Protein AF-F4SEK1-F1 (afdb_monomer_lite)

Sequence (86 aa):
MLDHPPSSLKYASPLSLRTTFRTYFADKEAYTNPYRLWNLDVFDYEIYGTIPFLLARRAETIVGAFWLTQNSLRCTKTIYQDHLPP

pLDDT: mean 75.46, std 16.35, range [42.31, 96.0]

Structure (mmCIF, N/CA/C/O backbone):
data_AF-F4SEK1-F1
#
_entry.id   AF-F4SEK1-F1
#
loop_
_atom_site.group_PDB
_atom_site.id
_atom_site.type_symbol
_atom_site.label_atom_id
_atom_site.label_alt_id
_atom_site.label_comp_id
_atom_site.label_asym_id
_atom_site.label_entity_id
_atom_site.label_seq_id
_atom_site.pdbx_PDB_ins_code
_atom_site.Cartn_x
_atom_site.Cartn_y
_atom_site.Cartn_z
_atom_site.occupancy
_atom_site.B_iso_or_equiv
_atom_site.auth_seq_id
_atom_site.auth_comp_id
_atom_site.auth_asym_id
_atom_site.auth_atom_id
_atom_site.pdbx_PDB_model_num
ATOM 1 N N . MET A 1 1 ? 3.010 -32.664 -14.498 1.00 43.41 1 MET A N 1
ATOM 2 C CA . MET A 1 1 ? 3.440 -32.419 -13.107 1.00 43.41 1 MET A CA 1
ATOM 3 C C . MET A 1 1 ? 4.118 -31.059 -13.037 1.00 43.41 1 MET A C 1
ATOM 5 O O . MET A 1 1 ? 5.331 -30.993 -13.132 1.00 43.41 1 MET A O 1
ATOM 9 N N . LEU A 1 2 ? 3.313 -30.001 -12.932 1.00 43.31 2 LEU A N 1
ATOM 10 C CA . LEU A 1 2 ? 3.663 -28.692 -12.367 1.00 43.31 2 LEU A CA 1
ATOM 11 C C . LEU A 1 2 ? 2.349 -28.146 -11.790 1.00 43.31 2 LEU A C 1
ATOM 13 O O . LEU A 1 2 ? 1.748 -27.218 -12.320 1.00 43.31 2 LEU A O 1
ATOM 17 N N . ASP A 1 3 ? 1.854 -28.818 -10.750 1.00 42.31 3 ASP A N 1
ATOM 18 C CA . ASP A 1 3 ? 0.755 -28.304 -9.935 1.00 42.31 3 ASP A CA 1
ATOM 19 C C . ASP A 1 3 ? 1.357 -27.257 -8.999 1.00 42.31 3 ASP A C 1
ATOM 21 O O . ASP A 1 3 ? 1.781 -27.553 -7.880 1.00 42.31 3 ASP A O 1
ATOM 25 N N . HIS A 1 4 ? 1.482 -26.028 -9.490 1.00 47.34 4 HIS A N 1
ATOM 26 C CA . HIS A 1 4 ? 1.731 -24.894 -8.616 1.00 47.34 4 HIS A CA 1
ATOM 27 C C . HIS A 1 4 ? 0.377 -24.437 -8.063 1.00 47.34 4 HIS A C 1
ATOM 29 O O . HIS A 1 4 ? -0.524 -24.138 -8.851 1.00 47.34 4 HIS A O 1
ATOM 35 N N . PRO A 1 5 ? 0.183 -24.411 -6.731 1.00 45.47 5 PRO A N 1
ATOM 36 C CA . PRO A 1 5 ? -1.025 -23.838 -6.150 1.00 45.47 5 PRO A CA 1
ATOM 37 C C . PRO A 1 5 ? -1.160 -22.377 -6.609 1.00 45.47 5 PRO A C 1
ATOM 39 O O . PRO A 1 5 ? -0.130 -21.724 -6.806 1.00 45.47 5 PRO A O 1
ATOM 42 N N . PRO A 1 6 ? -2.390 -21.850 -6.785 1.00 46.59 6 PRO A N 1
ATOM 43 C CA . PRO A 1 6 ? -2.589 -20.470 -7.206 1.00 46.59 6 PRO A CA 1
ATOM 44 C C . PRO A 1 6 ? -1.800 -19.552 -6.273 1.00 46.59 6 PRO A C 1
ATOM 46 O O . PRO A 1 6 ? -1.960 -19.592 -5.052 1.00 46.59 6 PRO A O 1
ATOM 49 N N . SER A 1 7 ? -0.884 -18.811 -6.891 1.00 42.75 7 SER A N 1
ATOM 50 C CA . SER A 1 7 ? 0.121 -17.943 -6.292 1.00 42.75 7 SER A CA 1
ATOM 51 C C . SER A 1 7 ? -0.404 -17.230 -5.051 1.00 42.75 7 SER A C 1
ATOM 53 O O . SER A 1 7 ? -1.349 -16.439 -5.124 1.00 42.75 7 SER A O 1
ATOM 55 N N . SER A 1 8 ? 0.249 -17.459 -3.911 1.00 45.78 8 SER A N 1
ATOM 56 C CA . SER A 1 8 ? 0.211 -16.490 -2.824 1.00 45.78 8 SER A CA 1
A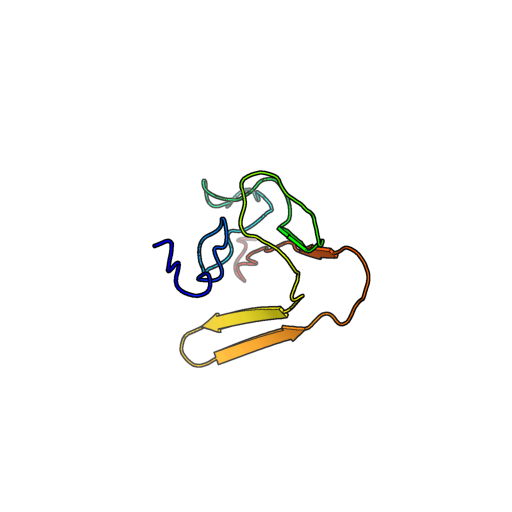TOM 57 C C . SER A 1 8 ? 0.562 -15.123 -3.414 1.00 45.78 8 SER A C 1
ATOM 59 O O . SER A 1 8 ? 1.513 -15.015 -4.185 1.00 45.78 8 SER A O 1
ATOM 61 N N . LEU A 1 9 ? -0.220 -14.085 -3.110 1.00 45.97 9 LEU A N 1
ATOM 62 C CA . LEU A 1 9 ? 0.127 -12.710 -3.473 1.00 45.97 9 LEU A CA 1
ATOM 63 C C . LEU A 1 9 ? 1.477 -12.388 -2.818 1.00 45.97 9 LEU A C 1
ATOM 65 O O . LEU A 1 9 ? 1.549 -12.064 -1.631 1.00 45.97 9 LEU A O 1
ATOM 69 N N . LYS A 1 10 ? 2.567 -12.567 -3.563 1.00 48.50 10 LYS A N 1
ATOM 70 C CA . LYS A 1 10 ? 3.918 -12.311 -3.080 1.00 48.50 10 LYS A CA 1
ATOM 71 C C . LYS A 1 10 ? 4.184 -10.826 -3.213 1.00 48.50 10 LYS A C 1
ATOM 73 O O . LYS A 1 10 ? 4.416 -10.319 -4.300 1.00 48.50 10 LYS A O 1
ATOM 78 N N . TYR A 1 11 ? 4.182 -10.123 -2.091 1.00 57.12 11 TYR A N 1
ATOM 79 C CA . TYR A 1 11 ? 4.700 -8.764 -2.033 1.00 57.12 11 TYR A CA 1
ATOM 80 C C . TYR A 1 11 ? 6.204 -8.829 -1.762 1.00 57.12 11 TY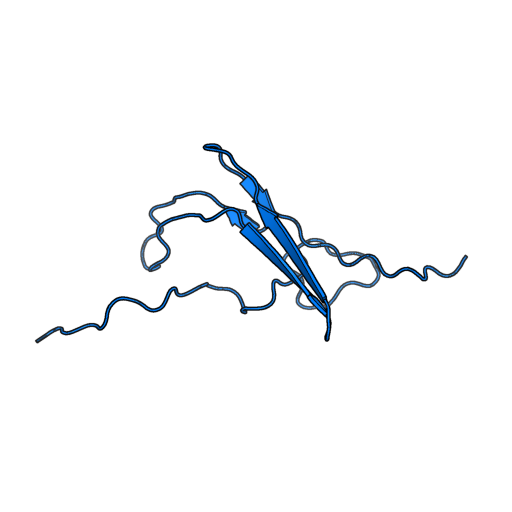R A C 1
ATOM 82 O O . TYR A 1 11 ? 6.638 -9.490 -0.821 1.00 57.12 11 TYR A O 1
ATOM 90 N N . ALA A 1 12 ? 7.013 -8.093 -2.525 1.00 67.62 12 ALA A N 1
ATOM 91 C CA . ALA A 1 12 ? 8.450 -7.930 -2.259 1.00 67.62 12 ALA A CA 1
ATOM 92 C C . ALA A 1 12 ? 8.746 -7.043 -1.018 1.00 67.62 12 ALA A C 1
ATOM 94 O O . ALA A 1 12 ? 9.830 -6.483 -0.878 1.00 67.62 12 ALA A O 1
ATOM 95 N N . SER A 1 13 ? 7.762 -6.879 -0.129 1.00 75.50 13 SER A N 1
ATOM 96 C CA . SER A 1 13 ? 7.777 -6.034 1.063 1.00 75.50 13 SER A CA 1
ATOM 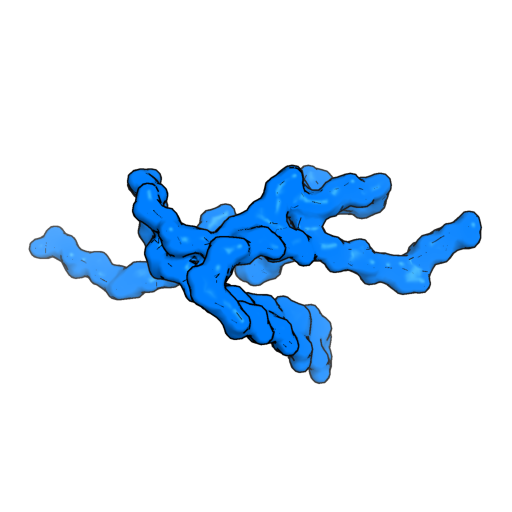97 C C . SER A 1 13 ? 7.049 -6.756 2.203 1.00 75.50 13 SER A C 1
ATOM 99 O O . SER A 1 13 ? 6.115 -7.515 1.938 1.00 75.50 13 SER A O 1
ATOM 101 N N . PRO A 1 14 ? 7.420 -6.510 3.474 1.00 85.38 14 PRO A N 1
ATOM 102 C CA . PRO A 1 14 ? 6.655 -6.997 4.620 1.00 85.38 14 PRO A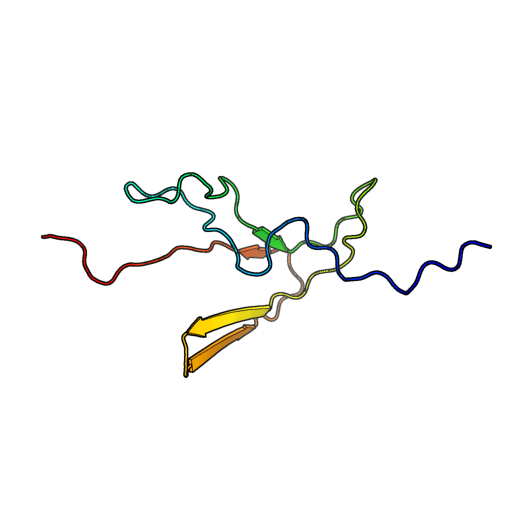 CA 1
ATOM 103 C C . PRO A 1 14 ? 5.191 -6.534 4.587 1.00 85.38 14 PRO A C 1
ATOM 105 O O . PRO A 1 14 ? 4.865 -5.498 4.005 1.00 85.38 14 PRO A O 1
ATOM 108 N N . LEU A 1 15 ? 4.329 -7.277 5.294 1.00 87.00 15 LEU A N 1
ATOM 109 C CA . LEU A 1 15 ? 2.898 -6.977 5.436 1.00 87.00 15 LEU A CA 1
ATOM 110 C C . LEU A 1 15 ? 2.642 -5.574 6.014 1.00 87.00 15 LEU A C 1
ATOM 112 O O . LEU A 1 15 ? 1.740 -4.869 5.572 1.00 87.00 15 LEU A O 1
ATOM 116 N N . SER A 1 16 ? 3.434 -5.159 7.008 1.00 88.12 16 SER A N 1
ATOM 117 C CA . SER A 1 16 ? 3.422 -3.776 7.483 1.00 88.12 16 SER A CA 1
ATOM 118 C C . SER A 1 16 ? 4.355 -2.948 6.612 1.00 88.12 16 SER A C 1
ATOM 120 O O . SER A 1 16 ? 5.564 -3.181 6.603 1.00 88.12 16 SER A O 1
ATOM 122 N N . LEU A 1 17 ? 3.797 -1.968 5.900 1.00 89.31 17 LEU A N 1
ATOM 123 C CA . LEU A 1 17 ? 4.580 -1.082 5.045 1.00 89.31 17 LEU A CA 1
ATOM 124 C C . LEU A 1 17 ? 5.666 -0.370 5.859 1.00 89.31 17 LEU A C 1
ATOM 126 O O . LEU A 1 17 ? 5.385 0.234 6.900 1.00 89.31 17 LEU A O 1
ATOM 130 N N . ARG A 1 18 ? 6.892 -0.382 5.345 1.00 88.12 18 ARG A N 1
ATOM 131 C CA . ARG A 1 18 ? 7.979 0.488 5.802 1.00 88.12 18 ARG A CA 1
ATOM 132 C C . ARG A 1 18 ? 7.682 1.941 5.449 1.00 88.12 18 ARG A C 1
ATOM 134 O O . ARG A 1 18 ? 6.948 2.206 4.492 1.00 88.12 18 ARG A O 1
ATOM 141 N N . THR A 1 19 ? 8.257 2.874 6.200 1.00 87.06 19 THR A N 1
ATOM 142 C CA . THR A 1 19 ? 8.277 4.285 5.801 1.00 87.06 19 THR A CA 1
ATOM 143 C C . THR A 1 19 ? 9.091 4.454 4.518 1.00 87.06 19 THR A C 1
ATOM 145 O O . THR A 1 19 ? 10.016 3.688 4.246 1.00 87.06 19 THR A O 1
ATOM 148 N N . THR A 1 20 ? 8.722 5.440 3.703 1.00 86.00 20 THR A N 1
ATOM 149 C CA . THR A 1 20 ? 9.352 5.699 2.389 1.00 86.00 20 THR A CA 1
ATOM 150 C C . THR A 1 20 ? 10.008 7.075 2.314 1.00 86.00 20 THR A C 1
ATOM 152 O O . THR A 1 20 ? 10.358 7.553 1.236 1.00 86.00 20 THR A O 1
ATOM 155 N N . PHE A 1 21 ? 10.111 7.748 3.457 1.00 74.69 21 PHE A N 1
ATOM 156 C CA . PHE A 1 21 ? 10.817 9.007 3.605 1.00 74.69 21 PHE A CA 1
ATOM 157 C C . PHE A 1 21 ? 11.703 8.931 4.843 1.00 74.69 21 PHE A C 1
ATOM 159 O O . PHE A 1 21 ? 11.251 8.545 5.925 1.00 74.69 21 PHE A O 1
ATOM 166 N N . ARG A 1 22 ? 12.972 9.308 4.684 1.00 61.41 22 ARG A N 1
ATOM 167 C CA . ARG A 1 22 ? 13.946 9.324 5.773 1.00 61.41 22 ARG A CA 1
ATOM 168 C C . ARG A 1 22 ? 13.896 10.694 6.454 1.00 61.41 22 ARG A C 1
ATOM 170 O O . ARG A 1 22 ? 14.456 11.659 5.952 1.00 61.41 22 ARG A O 1
ATOM 177 N N . THR A 1 23 ? 13.185 10.795 7.570 1.00 60.59 23 THR A N 1
ATOM 178 C CA . THR A 1 23 ? 13.275 11.938 8.493 1.00 60.59 23 THR A CA 1
ATOM 179 C C . THR A 1 23 ? 14.511 11.824 9.399 1.00 60.59 23 THR A C 1
ATOM 181 O O . THR A 1 23 ? 15.186 10.795 9.427 1.00 60.59 23 THR A O 1
ATOM 184 N N . TYR A 1 24 ? 14.821 12.873 10.166 1.00 52.00 24 TYR A N 1
ATOM 185 C CA . TYR A 1 24 ? 15.939 12.875 11.127 1.00 52.00 24 TYR A CA 1
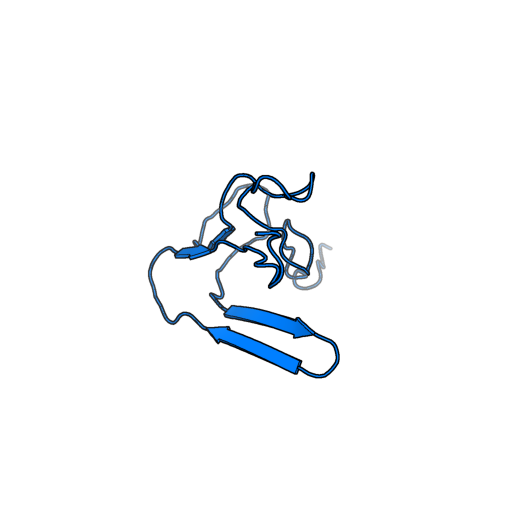ATOM 186 C C . TYR A 1 24 ? 15.801 11.798 12.227 1.00 52.00 24 TYR A C 1
ATOM 188 O O . TYR A 1 24 ? 16.800 11.337 12.769 1.00 52.00 24 TYR A O 1
ATOM 196 N N . PHE A 1 25 ? 14.570 11.349 12.498 1.00 55.34 25 PHE A N 1
ATOM 197 C CA . PHE A 1 25 ? 14.225 10.275 13.440 1.00 55.34 25 PHE A CA 1
ATOM 198 C C . PHE A 1 25 ? 13.998 8.918 12.749 1.00 55.34 25 PHE A C 1
ATOM 200 O O . PHE A 1 25 ? 13.421 8.005 13.337 1.00 55.34 25 PHE A O 1
ATOM 207 N N . ALA A 1 26 ? 14.377 8.788 11.474 1.00 59.44 26 ALA A N 1
ATOM 208 C CA . ALA A 1 26 ? 13.944 7.666 10.659 1.00 59.44 26 ALA A CA 1
ATOM 209 C C . ALA A 1 26 ? 14.597 6.335 11.014 1.00 59.44 26 ALA A C 1
ATOM 211 O O . ALA A 1 26 ? 15.813 6.203 11.170 1.00 59.44 26 ALA A O 1
ATOM 212 N N . ASP A 1 27 ? 13.724 5.338 10.994 1.00 65.31 27 ASP A N 1
ATOM 213 C CA . ASP A 1 27 ? 14.007 3.918 10.950 1.00 65.31 27 ASP A CA 1
ATOM 214 C C . ASP A 1 27 ? 15.119 3.615 9.927 1.00 65.31 27 ASP A C 1
ATOM 216 O O . ASP A 1 27 ? 15.022 4.002 8.756 1.00 65.31 27 ASP A O 1
ATOM 220 N N . LYS A 1 28 ? 16.199 2.937 10.352 1.00 71.88 28 LYS A N 1
ATOM 221 C CA . LYS A 1 28 ? 17.357 2.612 9.482 1.00 71.88 28 LYS A CA 1
ATOM 222 C C . LYS A 1 28 ? 16.950 1.814 8.241 1.00 71.88 28 LYS A C 1
ATOM 224 O O . LYS A 1 28 ? 17.676 1.794 7.253 1.00 71.88 28 LYS A O 1
ATOM 229 N N . GLU A 1 29 ? 15.790 1.183 8.321 1.00 81.69 29 GLU A N 1
ATOM 230 C CA . GLU A 1 29 ? 15.213 0.275 7.350 1.00 81.69 29 GLU A CA 1
ATOM 231 C C . GLU A 1 29 ? 14.202 0.924 6.391 1.00 81.69 29 GLU A C 1
ATOM 233 O O . GLU A 1 29 ? 13.618 0.216 5.566 1.00 81.69 29 GLU A O 1
ATOM 238 N N . ALA A 1 30 ? 13.994 2.243 6.477 1.00 83.75 30 ALA A N 1
ATOM 239 C CA . ALA A 1 30 ? 13.106 2.980 5.582 1.00 83.75 30 ALA A CA 1
ATOM 240 C C . ALA A 1 30 ? 13.530 2.846 4.108 1.00 83.75 30 ALA A C 1
ATOM 242 O O . ALA A 1 30 ? 14.715 2.917 3.768 1.00 83.75 30 ALA A O 1
ATOM 243 N N . TYR A 1 31 ? 12.550 2.713 3.213 1.00 86.25 31 TYR A N 1
ATOM 244 C CA . TYR A 1 31 ? 12.802 2.800 1.777 1.00 86.25 31 TYR A CA 1
ATOM 245 C C . TYR A 1 31 ? 13.084 4.252 1.372 1.00 86.25 31 TYR A C 1
ATOM 247 O O . TYR A 1 31 ? 12.548 5.196 1.949 1.00 86.25 31 TYR A O 1
ATOM 255 N N . THR A 1 32 ? 13.915 4.435 0.346 1.00 86.50 32 THR A N 1
ATOM 256 C CA . THR A 1 32 ? 14.245 5.758 -0.214 1.00 86.50 32 THR A CA 1
ATOM 257 C C . THR A 1 32 ? 13.288 6.195 -1.321 1.00 86.50 32 THR A C 1
ATOM 259 O O . THR A 1 32 ? 13.272 7.364 -1.694 1.00 86.50 32 THR A O 1
ATOM 262 N N . ASN A 1 33 ? 12.488 5.263 -1.845 1.00 85.50 33 ASN A N 1
ATOM 263 C CA . ASN A 1 33 ? 11.496 5.509 -2.882 1.00 85.50 33 ASN A CA 1
ATOM 264 C C . ASN A 1 33 ? 10.082 5.223 -2.351 1.00 85.50 33 ASN A C 1
ATOM 266 O O . ASN A 1 33 ? 9.917 4.307 -1.541 1.00 85.50 33 ASN A O 1
ATOM 270 N N . PRO A 1 34 ? 9.054 5.947 -2.832 1.00 89.56 34 PRO A N 1
ATOM 271 C CA . PRO A 1 34 ? 7.662 5.624 -2.535 1.00 89.56 34 PRO A CA 1
ATOM 272 C C . PRO A 1 34 ? 7.273 4.266 -3.129 1.00 89.56 34 PRO A C 1
ATOM 274 O O . PRO A 1 34 ? 7.845 3.826 -4.135 1.00 89.56 34 PRO A O 1
ATOM 277 N N . TYR A 1 35 ? 6.242 3.640 -2.558 1.00 89.69 35 TYR A N 1
ATOM 278 C CA . TYR A 1 35 ? 5.623 2.471 -3.177 1.00 89.69 35 TYR A CA 1
ATOM 279 C C . TYR A 1 35 ? 5.021 2.873 -4.521 1.00 89.69 35 TYR A C 1
ATOM 281 O O . TYR A 1 35 ? 4.366 3.915 -4.644 1.00 89.69 35 TYR A O 1
ATOM 289 N N . ARG A 1 36 ? 5.251 2.034 -5.531 1.00 86.56 36 ARG A N 1
ATOM 290 C CA . ARG A 1 36 ? 4.675 2.201 -6.864 1.00 86.56 36 ARG A CA 1
ATOM 291 C C . ARG A 1 36 ? 3.472 1.291 -6.986 1.00 86.56 36 ARG A C 1
ATOM 293 O O . ARG A 1 36 ? 3.548 0.110 -6.672 1.00 86.56 36 ARG A O 1
ATOM 300 N N . LEU A 1 37 ? 2.381 1.876 -7.440 1.00 87.94 37 LEU A N 1
ATOM 301 C CA . LEU A 1 37 ? 1.095 1.219 -7.601 1.00 87.94 37 LEU A CA 1
ATOM 302 C C . LEU A 1 37 ? 0.735 1.247 -9.087 1.00 87.94 37 LEU A C 1
ATOM 304 O O . LEU A 1 37 ? -0.229 1.905 -9.472 1.00 87.94 37 LEU A O 1
ATOM 308 N N . TRP A 1 38 ? 1.598 0.646 -9.917 1.00 84.06 38 TRP A N 1
ATOM 309 C CA . TRP A 1 38 ? 1.500 0.617 -11.381 1.00 84.06 38 TRP A CA 1
ATOM 310 C C . TRP A 1 38 ? 1.534 -0.832 -11.847 1.00 84.06 38 TRP A C 1
ATOM 312 O O . TRP A 1 38 ? 2.377 -1.605 -11.395 1.00 84.06 38 TRP A O 1
ATOM 322 N N . ASN A 1 39 ? 0.649 -1.183 -12.775 1.00 83.00 39 ASN A N 1
ATOM 323 C CA . ASN A 1 39 ? 0.668 -2.502 -13.391 1.00 83.00 39 ASN A CA 1
ATOM 324 C C . ASN A 1 39 ? 1.861 -2.558 -14.350 1.00 83.00 39 ASN A C 1
ATOM 326 O O . ASN A 1 39 ? 1.884 -1.841 -15.349 1.00 83.00 39 ASN A O 1
ATOM 330 N N . LEU A 1 40 ? 2.865 -3.363 -14.011 1.00 80.00 40 LEU A N 1
ATOM 331 C CA . LEU A 1 40 ? 4.071 -3.561 -14.805 1.00 80.00 40 LEU A CA 1
ATOM 332 C C . LEU A 1 40 ? 4.289 -5.055 -15.004 1.00 80.00 40 LEU A C 1
ATOM 334 O O . LEU A 1 40 ? 4.073 -5.836 -14.082 1.00 80.00 40 LEU A O 1
ATOM 338 N N . ASP A 1 41 ? 4.752 -5.425 -16.192 1.00 84.12 41 ASP A N 1
ATOM 339 C CA . ASP A 1 41 ? 5.309 -6.749 -16.433 1.00 84.12 41 ASP A CA 1
ATOM 340 C C . ASP A 1 41 ? 6.782 -6.721 -16.015 1.00 84.12 41 ASP A C 1
ATOM 342 O O . ASP A 1 41 ? 7.639 -6.180 -16.719 1.00 84.12 41 ASP A O 1
ATOM 346 N N . VAL A 1 42 ? 7.054 -7.175 -14.792 1.00 79.06 42 VAL A N 1
ATOM 347 C CA . VAL A 1 42 ? 8.409 -7.223 -14.243 1.00 79.06 42 VAL A CA 1
ATOM 348 C C . VAL A 1 42 ? 8.920 -8.648 -14.395 1.00 79.06 42 VAL A C 1
ATOM 350 O O . VAL A 1 42 ? 8.451 -9.556 -13.713 1.00 79.06 42 VAL A O 1
ATOM 353 N N . PHE A 1 43 ? 9.901 -8.826 -15.278 1.00 79.06 43 PHE A N 1
ATOM 354 C CA . PHE A 1 43 ? 10.562 -10.111 -15.501 1.00 79.06 43 PHE A CA 1
ATOM 355 C C . PHE A 1 43 ? 11.052 -10.724 -14.173 1.00 79.06 43 PHE A C 1
ATOM 357 O O . PHE A 1 43 ? 11.595 -10.010 -13.331 1.00 79.06 43 PHE A O 1
ATOM 364 N N . ASP A 1 44 ? 10.841 -12.032 -13.997 1.00 76.81 44 ASP A N 1
ATOM 365 C CA . ASP A 1 44 ? 11.142 -12.832 -12.794 1.00 76.81 44 ASP A CA 1
ATOM 366 C C . ASP A 1 44 ? 10.379 -12.479 -11.492 1.00 76.81 44 ASP A C 1
ATOM 368 O O . ASP A 1 44 ? 10.689 -13.031 -10.433 1.00 76.81 44 ASP A O 1
ATOM 372 N N . TYR A 1 45 ? 9.335 -11.634 -11.533 1.00 67.19 45 TYR A N 1
ATOM 373 C CA . TYR A 1 45 ? 8.478 -11.353 -10.369 1.00 67.19 45 TYR A CA 1
ATOM 374 C C . TYR A 1 45 ? 6.996 -11.664 -10.629 1.00 67.19 45 TYR A C 1
ATOM 376 O O . TYR A 1 45 ? 6.393 -11.181 -11.577 1.00 67.19 45 TYR A O 1
ATOM 384 N N . GLU A 1 46 ? 6.361 -12.394 -9.708 1.00 65.62 46 GLU A N 1
ATOM 385 C CA . GLU A 1 46 ? 4.938 -12.781 -9.781 1.00 65.62 46 GLU A CA 1
ATOM 386 C C . GLU A 1 46 ? 3.971 -11.662 -9.312 1.00 65.62 46 GLU A C 1
ATOM 388 O O . GLU A 1 46 ? 2.966 -11.940 -8.657 1.00 65.62 46 GLU A O 1
ATOM 393 N N . ILE A 1 47 ? 4.270 -10.383 -9.579 1.00 68.12 47 ILE A N 1
ATOM 394 C CA . ILE A 1 47 ? 3.467 -9.241 -9.093 1.00 68.12 47 ILE A CA 1
ATOM 395 C C . ILE A 1 47 ? 2.719 -8.591 -10.254 1.00 68.12 47 ILE A C 1
ATOM 397 O O . ILE A 1 47 ? 3.236 -7.697 -10.920 1.00 68.12 47 ILE A O 1
ATOM 401 N N . TYR A 1 48 ? 1.468 -9.005 -10.451 1.00 69.00 48 TYR A N 1
ATOM 402 C CA . TYR A 1 48 ? 0.608 -8.493 -11.515 1.00 69.00 48 TYR A CA 1
ATOM 403 C C . TYR A 1 48 ? -0.644 -7.851 -10.918 1.00 69.00 48 TYR A C 1
ATOM 405 O O . TYR A 1 48 ? -1.505 -8.527 -10.359 1.00 69.00 48 TYR A O 1
ATOM 413 N N . GLY A 1 49 ? -0.750 -6.529 -11.041 1.00 79.31 49 GLY A N 1
ATOM 414 C CA . GLY A 1 49 ? -1.931 -5.778 -10.620 1.00 79.31 49 GLY A CA 1
ATOM 415 C C . GLY A 1 49 ? -1.720 -4.896 -9.392 1.00 79.31 49 GLY A C 1
ATOM 416 O O . GLY A 1 49 ? -0.828 -5.098 -8.571 1.00 79.31 49 GLY A O 1
ATOM 417 N N . THR A 1 50 ? -2.578 -3.888 -9.277 1.00 85.56 50 THR A N 1
ATOM 418 C CA . THR A 1 50 ? -2.528 -2.867 -8.233 1.00 85.56 50 THR A CA 1
ATOM 419 C C . THR A 1 50 ? -3.903 -2.710 -7.607 1.00 85.56 50 THR A C 1
ATOM 421 O O . THR A 1 50 ? -4.885 -2.488 -8.311 1.00 85.56 50 THR A O 1
ATOM 424 N N . ILE A 1 51 ? -3.959 -2.733 -6.276 1.00 88.69 51 ILE A N 1
ATOM 425 C CA . ILE A 1 51 ? -5.139 -2.336 -5.504 1.00 88.69 51 ILE A CA 1
ATOM 426 C C . ILE A 1 51 ? -4.734 -1.129 -4.645 1.00 88.69 51 ILE A C 1
ATOM 428 O O . ILE A 1 51 ? -3.949 -1.297 -3.711 1.00 88.69 51 ILE A O 1
ATOM 432 N N . PRO A 1 52 ? -5.220 0.093 -4.936 1.00 91.19 52 PRO A N 1
ATOM 433 C CA . PRO A 1 52 ? -4.833 1.306 -4.216 1.00 91.19 52 PRO A CA 1
ATOM 434 C C . PRO A 1 52 ? -5.603 1.458 -2.894 1.00 91.19 52 PRO A C 1
ATOM 436 O O . PRO A 1 52 ? -6.311 2.440 -2.668 1.00 91.19 52 PRO A O 1
ATOM 439 N N . PHE A 1 53 ? -5.480 0.455 -2.024 1.00 90.12 53 PHE A N 1
ATOM 440 C CA . PHE A 1 53 ? -6.127 0.395 -0.719 1.00 90.12 53 PHE A CA 1
ATOM 441 C C . PHE A 1 53 ? -5.086 0.262 0.392 1.00 90.12 53 PHE A C 1
ATOM 443 O O . PHE A 1 53 ? -4.236 -0.627 0.350 1.00 90.12 53 PHE A O 1
ATOM 450 N N . LEU A 1 54 ? -5.159 1.138 1.393 1.00 92.06 54 LEU A N 1
ATOM 451 C CA . LEU A 1 54 ? -4.256 1.137 2.540 1.00 92.06 54 LEU A CA 1
ATOM 452 C C . LEU A 1 54 ? -5.052 1.032 3.836 1.00 92.06 54 LEU A C 1
ATOM 454 O O . LEU A 1 54 ? -6.019 1.763 4.040 1.00 92.06 54 LEU A O 1
ATOM 458 N N . LEU A 1 55 ? -4.599 0.149 4.724 1.00 92.56 55 LEU A N 1
ATOM 459 C CA . LEU A 1 55 ? -5.126 -0.002 6.075 1.00 92.56 55 LEU A CA 1
ATOM 460 C C . LEU A 1 55 ? -4.107 0.500 7.098 1.00 92.56 55 LEU A C 1
ATOM 462 O O . LEU A 1 55 ? -2.923 0.163 7.033 1.00 92.56 55 LEU A O 1
ATOM 466 N N . ALA A 1 56 ? -4.585 1.254 8.082 1.00 91.38 56 ALA A N 1
ATOM 467 C CA . ALA A 1 56 ? -3.855 1.552 9.303 1.00 91.38 56 ALA A CA 1
ATOM 468 C C . ALA A 1 56 ? -4.573 0.886 10.479 1.00 91.38 56 ALA A C 1
ATOM 470 O O . ALA A 1 56 ? -5.790 1.000 10.623 1.00 91.38 56 ALA A O 1
ATOM 471 N N . ARG A 1 57 ? -3.813 0.180 11.319 1.00 90.56 57 ARG A N 1
ATOM 472 C CA . ARG A 1 57 ? -4.332 -0.554 12.475 1.00 90.56 57 ARG A CA 1
ATOM 473 C C . ARG A 1 57 ? -3.548 -0.193 13.729 1.00 90.56 57 ARG A C 1
ATOM 475 O O . ARG A 1 57 ? -2.325 -0.302 13.744 1.00 90.56 57 ARG A O 1
ATOM 482 N N . ARG A 1 58 ? -4.278 0.122 14.795 1.00 88.50 58 ARG A N 1
ATOM 483 C CA . ARG A 1 58 ? -3.853 -0.014 16.198 1.00 88.50 58 ARG A CA 1
ATOM 484 C C . ARG A 1 58 ? -4.815 -0.983 16.891 1.00 88.50 58 ARG A C 1
ATOM 486 O O . ARG A 1 58 ? -5.820 -1.331 16.286 1.00 88.50 58 ARG A O 1
ATOM 493 N N . ALA A 1 59 ? -4.513 -1.413 18.115 1.00 90.19 59 ALA A N 1
ATOM 494 C CA . ALA A 1 59 ? -5.240 -2.471 18.836 1.00 90.19 59 ALA A CA 1
ATOM 495 C C . ALA A 1 59 ? -6.753 -2.543 18.525 1.00 90.19 59 ALA A C 1
ATOM 497 O O . ALA A 1 59 ? -7.191 -3.465 17.845 1.00 90.19 59 ALA A O 1
ATOM 498 N N . GLU A 1 60 ? -7.519 -1.532 18.937 1.00 93.56 60 GLU A N 1
ATOM 499 C CA . GLU A 1 60 ? -8.985 -1.510 18.818 1.00 93.56 60 GLU A CA 1
ATOM 500 C C . GLU A 1 60 ? -9.496 -0.635 17.661 1.00 93.56 60 GLU A C 1
ATOM 502 O O . GLU A 1 60 ? -10.668 -0.271 17.611 1.00 93.56 60 GLU A O 1
ATOM 507 N N . THR A 1 61 ? -8.632 -0.208 16.737 1.00 92.94 61 THR A N 1
ATOM 508 C CA . THR A 1 61 ? -9.048 0.706 15.662 1.00 92.94 61 THR A CA 1
ATOM 509 C C . THR A 1 61 ? -8.379 0.355 14.349 1.00 92.94 61 THR A C 1
ATOM 511 O O . THR A 1 61 ? -7.151 0.290 14.256 1.00 92.94 61 THR A O 1
ATOM 514 N N . ILE A 1 62 ? -9.199 0.207 13.312 1.00 95.69 62 ILE A N 1
ATOM 515 C CA . ILE A 1 62 ? -8.758 0.069 11.929 1.00 95.69 62 ILE A CA 1
ATOM 516 C C . ILE A 1 62 ? -9.393 1.197 11.128 1.00 95.69 62 ILE A C 1
ATOM 518 O O . ILE A 1 62 ? -10.602 1.405 11.194 1.00 95.69 62 ILE A O 1
ATOM 522 N N . VAL A 1 63 ? -8.573 1.911 10.366 1.00 96.00 63 VAL A N 1
ATOM 523 C CA . VAL A 1 63 ? -9.027 2.896 9.381 1.00 96.00 63 VAL A CA 1
ATOM 524 C C . VAL A 1 63 ? -8.457 2.533 8.017 1.00 96.00 63 VAL A C 1
ATOM 526 O O . VAL A 1 63 ? -7.371 1.954 7.923 1.00 96.00 63 VAL A O 1
ATOM 529 N N . GLY A 1 64 ? -9.198 2.852 6.961 1.00 94.12 64 GLY A N 1
ATOM 530 C CA . GLY A 1 64 ? -8.823 2.533 5.590 1.00 94.12 64 GLY A CA 1
ATOM 531 C C . GLY A 1 64 ? -8.941 3.739 4.674 1.00 94.12 64 GLY A C 1
ATOM 532 O O . GLY A 1 64 ? -9.843 4.558 4.830 1.00 94.12 64 GLY A O 1
ATOM 533 N N . ALA A 1 65 ? -8.040 3.818 3.702 1.00 93.25 65 ALA A N 1
ATOM 534 C CA . ALA A 1 65 ? -8.112 4.767 2.603 1.00 93.25 65 ALA A CA 1
ATOM 535 C C . ALA A 1 65 ? -8.091 3.991 1.287 1.00 93.25 65 ALA A C 1
ATOM 537 O O . ALA A 1 65 ? -7.166 3.217 1.031 1.00 93.25 65 ALA A O 1
ATOM 538 N N . PHE A 1 66 ? -9.111 4.201 0.458 1.00 93.19 66 PHE A N 1
ATOM 539 C CA . PHE A 1 66 ? -9.180 3.650 -0.888 1.00 93.19 66 PHE A CA 1
ATOM 540 C C . PHE A 1 66 ? -9.123 4.784 -1.900 1.00 93.19 66 PHE A C 1
ATOM 542 O O . PHE A 1 66 ? -9.966 5.681 -1.875 1.00 93.19 66 PHE A O 1
ATOM 549 N N . TRP A 1 67 ? -8.121 4.755 -2.775 1.00 92.44 67 TRP A N 1
ATOM 550 C CA . TRP A 1 67 ? -7.929 5.796 -3.776 1.00 92.44 67 TRP A CA 1
ATOM 551 C C . TRP A 1 67 ? -8.405 5.318 -5.147 1.00 92.44 67 TRP A C 1
ATOM 553 O O . TRP A 1 67 ? -7.663 4.684 -5.896 1.00 92.44 67 TRP A O 1
ATOM 563 N N . LEU A 1 68 ? -9.662 5.626 -5.474 1.00 91.19 68 LEU A N 1
ATOM 564 C CA . LEU A 1 68 ? -10.289 5.267 -6.746 1.00 91.19 68 LEU A CA 1
ATOM 565 C C . LEU A 1 68 ? -9.682 6.062 -7.904 1.00 91.19 68 LEU A C 1
ATOM 567 O O . LEU A 1 68 ? -10.033 7.212 -8.158 1.00 91.19 68 LEU A O 1
ATOM 571 N N . THR A 1 69 ? -8.768 5.427 -8.628 1.00 85.06 69 THR A N 1
ATOM 572 C CA . THR A 1 69 ? -8.164 5.990 -9.832 1.00 85.06 69 THR A CA 1
ATOM 573 C C . THR A 1 69 ? -7.792 4.891 -10.819 1.00 85.06 69 THR A C 1
ATOM 575 O O . THR A 1 69 ? -7.566 3.747 -10.431 1.00 85.06 69 THR A O 1
ATOM 578 N N . GLN A 1 70 ? -7.706 5.259 -12.095 1.00 79.38 70 GLN A N 1
ATOM 579 C CA . GLN A 1 70 ? -7.138 4.424 -13.159 1.00 79.38 70 GLN A CA 1
ATOM 580 C C . GLN A 1 70 ? -5.676 4.781 -13.454 1.00 79.38 70 GLN A C 1
ATOM 582 O O . GLN A 1 70 ? -5.019 4.112 -14.247 1.00 79.38 70 GLN A O 1
ATOM 587 N N . ASN A 1 71 ? -5.165 5.840 -12.823 1.00 82.81 71 ASN A N 1
ATOM 588 C CA . ASN A 1 71 ? -3.835 6.345 -13.090 1.00 82.81 71 ASN A CA 1
ATOM 589 C C . ASN A 1 71 ? -2.794 5.718 -12.172 1.00 82.81 71 ASN A C 1
ATOM 591 O O . ASN A 1 71 ? -3.049 5.291 -11.047 1.00 82.81 71 ASN A O 1
ATOM 595 N N . SER A 1 72 ? -1.569 5.786 -12.660 1.00 82.06 72 SER A N 1
ATOM 596 C CA . SER A 1 72 ? -0.359 5.494 -11.926 1.00 82.06 72 SER A CA 1
ATOM 597 C C . SER A 1 72 ? -0.243 6.291 -10.613 1.00 82.06 72 SER A C 1
ATOM 599 O O . SER A 1 72 ? -0.165 7.518 -10.636 1.00 82.06 72 SER A O 1
ATOM 601 N N . LEU A 1 73 ? -0.142 5.603 -9.464 1.00 84.12 73 LEU A N 1
ATOM 602 C CA . LEU A 1 73 ? 0.024 6.223 -8.141 1.00 84.12 73 LEU A CA 1
ATOM 603 C C . LEU A 1 73 ? 1.407 6.020 -7.511 1.00 84.12 73 LEU A C 1
ATOM 605 O O . LEU A 1 73 ? 2.073 5.001 -7.704 1.00 84.12 73 LEU A O 1
ATOM 609 N N . ARG A 1 74 ? 1.800 6.994 -6.686 1.00 84.06 74 ARG A N 1
ATOM 610 C CA . ARG A 1 74 ? 2.920 6.892 -5.745 1.00 84.06 74 ARG A CA 1
ATOM 611 C C . ARG A 1 74 ? 2.364 7.001 -4.332 1.00 84.06 74 ARG A C 1
ATOM 613 O O . ARG A 1 74 ? 1.660 7.960 -4.032 1.00 84.06 74 ARG A O 1
ATOM 620 N N . CYS A 1 75 ? 2.678 6.032 -3.480 1.00 86.12 75 CYS A N 1
ATOM 621 C CA . CYS A 1 75 ? 2.230 6.015 -2.091 1.00 86.12 75 CYS A CA 1
ATOM 622 C C . CYS A 1 75 ? 3.423 6.212 -1.150 1.00 86.12 75 CYS A C 1
ATOM 624 O O . CYS A 1 75 ? 4.398 5.458 -1.202 1.00 86.12 75 CYS A O 1
ATOM 626 N N . THR A 1 76 ? 3.327 7.226 -0.288 1.00 85.19 76 THR A N 1
ATOM 627 C CA . THR A 1 76 ? 4.332 7.535 0.732 1.00 85.19 76 THR A CA 1
ATOM 628 C C . THR A 1 76 ? 3.769 7.214 2.106 1.00 85.19 76 THR A C 1
ATOM 630 O O . THR A 1 76 ? 2.703 7.712 2.464 1.00 85.19 76 THR A O 1
ATOM 633 N N . LYS A 1 77 ? 4.501 6.421 2.895 1.00 86.00 77 LYS A N 1
ATOM 634 C CA . LYS A 1 77 ? 4.195 6.228 4.316 1.00 86.00 77 LYS A CA 1
ATOM 635 C C . LYS A 1 77 ? 5.152 7.060 5.160 1.00 86.00 77 LYS A C 1
ATOM 637 O O . LYS A 1 77 ? 6.364 6.838 5.128 1.00 86.00 77 LYS A O 1
ATOM 642 N N . THR A 1 78 ? 4.579 7.949 5.960 1.00 77.50 78 THR A N 1
ATOM 643 C CA . THR A 1 78 ? 5.278 8.761 6.959 1.00 77.50 78 THR A CA 1
ATOM 644 C C . THR A 1 78 ? 4.631 8.507 8.314 1.00 77.50 78 THR A C 1
ATOM 646 O O . THR A 1 78 ? 3.408 8.430 8.407 1.00 77.50 78 THR A O 1
ATOM 649 N N . ILE A 1 79 ? 5.442 8.349 9.359 1.00 73.69 79 ILE A N 1
ATOM 650 C CA . ILE A 1 79 ? 4.955 8.312 10.739 1.00 73.69 79 ILE A CA 1
ATOM 651 C C . ILE A 1 79 ? 5.131 9.720 11.292 1.00 73.69 79 ILE A C 1
ATOM 653 O O . ILE A 1 79 ? 6.257 10.203 11.397 1.00 73.69 79 ILE A O 1
ATOM 657 N N . TYR A 1 80 ? 4.022 10.371 11.617 1.00 65.19 80 TYR A N 1
ATOM 658 C CA . TYR A 1 80 ? 4.033 11.572 12.439 1.00 65.19 80 TYR A CA 1
ATOM 659 C C . TYR A 1 80 ? 3.961 11.106 13.896 1.00 65.19 80 TYR A C 1
ATOM 661 O O . TYR A 1 80 ? 3.070 10.336 14.251 1.00 65.19 80 TYR A O 1
ATOM 669 N N . GLN A 1 81 ? 4.942 11.484 14.714 1.00 59.41 81 GLN A N 1
ATOM 670 C CA . GLN A 1 81 ? 4.848 11.343 16.166 1.00 59.41 81 GLN A CA 1
ATOM 671 C C . GLN A 1 81 ? 4.296 12.659 16.711 1.00 59.41 81 GLN A C 1
ATOM 673 O O . GLN A 1 81 ? 4.854 13.714 16.420 1.00 59.41 81 GLN A O 1
ATOM 678 N N . ASP A 1 82 ? 3.232 12.596 17.510 1.00 52.44 82 ASP A N 1
ATOM 679 C CA . ASP A 1 82 ? 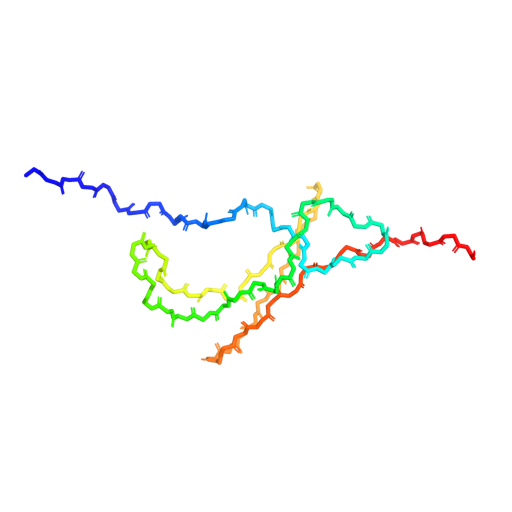2.536 13.772 18.062 1.00 52.44 82 ASP A CA 1
ATOM 680 C C . ASP A 1 82 ? 3.363 14.562 19.103 1.00 52.44 82 ASP A C 1
ATOM 682 O O . ASP A 1 82 ? 2.880 15.526 19.696 1.00 52.44 82 ASP A O 1
ATOM 686 N N . HIS A 1 83 ? 4.630 14.198 19.320 1.00 52.94 83 HIS A N 1
ATOM 687 C CA . HIS A 1 83 ? 5.535 14.853 20.259 1.00 52.94 83 HIS A CA 1
ATOM 688 C C . HIS A 1 83 ? 6.890 15.137 19.602 1.00 52.94 83 HIS A C 1
ATOM 690 O O . HIS A 1 83 ? 7.860 14.403 19.784 1.00 52.94 83 HIS A O 1
ATOM 696 N N . LEU A 1 84 ? 6.958 16.228 18.840 1.00 47.94 84 LEU A N 1
ATOM 697 C CA . LEU A 1 84 ? 8.216 16.952 18.659 1.00 47.94 84 LEU A CA 1
ATOM 698 C C . LEU A 1 84 ? 8.515 17.704 19.971 1.00 47.94 84 LEU A C 1
ATOM 700 O O . LEU A 1 84 ? 7.594 18.319 20.515 1.00 47.94 84 LEU A O 1
ATOM 704 N N . PRO A 1 85 ? 9.749 17.667 20.508 1.00 52.03 85 PRO A N 1
ATOM 705 C CA . PRO A 1 85 ? 10.142 18.652 21.511 1.00 52.03 85 PRO A CA 1
ATOM 706 C C . PRO A 1 85 ? 10.058 20.066 20.896 1.00 52.03 85 PRO A C 1
ATOM 708 O O . PRO A 1 85 ? 10.171 20.181 19.671 1.00 52.03 85 PRO A O 1
ATOM 711 N N . PRO A 1 86 ? 9.821 21.112 21.712 1.00 54.50 86 PRO A N 1
ATOM 712 C CA . PRO A 1 86 ? 9.793 22.496 21.238 1.00 54.50 86 PRO A CA 1
ATOM 713 C C . PRO A 1 86 ? 11.102 22.914 20.558 1.00 54.50 86 PRO A C 1
ATOM 715 O O . PRO A 1 86 ? 12.173 22.390 20.948 1.00 54.50 86 PRO A O 1
#

InterPro domains:
  IPR025887 Glycoside hydrolase family 31, N-terminal domain [PF13802] (12-69)

Secondary structure (DSSP, 8-state):
---PPS-----SS-SSPPPSS--TT--TT--SSPEEE-----TT--------EEEEEETTEEEEEE---SS-EEE------S----

Foldseek 3Di:
DPPDDDDDQDDPADPDDAACDDDPPHDPPHHVFFDKQDADDDPPDPHGHGFQKDWDDDDPDIDIDGDDDPDIDGHGDDDDDPDDPD

Radius of gyration: 16.34 Å; chains: 1; bounding box: 28×55×38 Å

Organism: Melampsora larici-populina (strain 98AG31 / pathotype 3-4-7) (NCBI:txid747676)